Protein AF-A0A024G1K8-F1 (afdb_monomer_lite)

Sequence (120 aa):
MGDGTDIAPFESRQERIDEELCSTFKWNADADKRLTLQRLDLGSLTHVFSHVKHHMGIEHIQFSGKPSFQLDNESSLRWMTIKEMRSLGITTGVLKILKLVSSKARKRASTILKRKRGIH

Organism: NCBI:txid65357

Foldseek 3Di:
DPPVQDDDDPVVVVVVVVVVCCVQQVDDPVVCPPWDKDKDWLAWDWDDDPPDIDIDGDMDIDTPDDDPTDGDPPDPDDDDDPVRCVVVDDDPRVVVNVVSVVVVVVVVVVVVVVVVPPPD

Radius of gyration: 17.35 Å; chains: 1; bounding box: 40×54×42 Å

pLDDT: mean 76.63, std 13.78, range [40.0, 90.56]

Secondary structure (DSSP, 8-state):
---S-PPPPHHHHHHHHHHHHHHHH---TTTTTT--EEEEEEEEEEEE-SS-EEEEEEEEEEESS-------TTSS-----HHHHHHTT--HHHHHHHHHHHHHHHHHHHHHHHHHH---

Structure (mmCIF, N/CA/C/O backbone):
data_AF-A0A024G1K8-F1
#
_entry.id   AF-A0A024G1K8-F1
#
loop_
_atom_site.group_PDB
_atom_site.id
_atom_site.type_symbol
_atom_site.label_atom_id
_atom_site.label_alt_id
_atom_site.label_comp_id
_atom_site.label_asym_id
_atom_site.label_entity_id
_atom_site.label_seq_id
_atom_site.pdbx_PDB_ins_code
_atom_site.Cartn_x
_atom_site.Cartn_y
_atom_site.Cartn_z
_atom_site.occupancy
_atom_site.B_iso_or_equiv
_atom_site.auth_seq_id
_atom_site.auth_comp_id
_atom_site.auth_asym_id
_atom_site.auth_atom_id
_atom_site.pdbx_PDB_model_num
ATOM 1 N N . MET A 1 1 ? 25.736 3.856 -1.987 1.00 40.00 1 MET A N 1
ATOM 2 C CA . MET A 1 1 ? 24.695 4.320 -2.925 1.00 40.00 1 MET A CA 1
ATOM 3 C C . MET A 1 1 ? 23.887 3.095 -3.316 1.00 40.00 1 MET A C 1
ATOM 5 O O . MET A 1 1 ? 24.468 2.206 -3.919 1.00 40.00 1 MET A O 1
ATOM 9 N N . GLY A 1 2 ? 22.635 2.980 -2.865 1.00 48.88 2 GLY A N 1
ATOM 10 C CA . GLY A 1 2 ? 21.748 1.898 -3.308 1.00 48.88 2 GLY A CA 1
ATOM 11 C C . GLY A 1 2 ? 21.305 2.170 -4.741 1.00 48.88 2 GLY A C 1
ATOM 12 O O . GLY A 1 2 ? 21.093 3.327 -5.101 1.00 48.88 2 GLY A O 1
ATOM 13 N N . ASP A 1 3 ? 21.187 1.136 -5.561 1.00 59.25 3 ASP A N 1
ATOM 14 C CA . ASP A 1 3 ? 20.889 1.207 -7.000 1.00 59.25 3 ASP A CA 1
ATOM 15 C C . ASP A 1 3 ? 19.446 1.657 -7.335 1.00 59.25 3 ASP A C 1
ATOM 17 O O . ASP A 1 3 ? 18.980 1.512 -8.464 1.00 59.25 3 ASP A O 1
ATOM 21 N N . GLY A 1 4 ? 18.721 2.211 -6.356 1.00 61.75 4 GLY A N 1
ATOM 22 C CA . GLY A 1 4 ? 17.327 2.636 -6.485 1.00 61.75 4 GLY A CA 1
ATOM 23 C C . GLY A 1 4 ? 16.332 1.484 -6.663 1.00 61.75 4 GLY A C 1
ATOM 24 O O . GLY A 1 4 ? 15.146 1.746 -6.862 1.00 61.75 4 GLY A O 1
ATOM 25 N N . THR A 1 5 ? 16.782 0.226 -6.598 1.00 69.50 5 THR A N 1
ATOM 26 C CA . THR A 1 5 ? 15.918 -0.960 -6.714 1.00 69.50 5 THR A CA 1
ATOM 27 C C . THR A 1 5 ? 15.494 -1.523 -5.359 1.00 69.50 5 THR A C 1
ATOM 29 O O . THR A 1 5 ? 14.485 -2.237 -5.269 1.00 69.50 5 THR A O 1
ATOM 32 N N . ASP A 1 6 ? 16.218 -1.147 -4.305 1.00 80.19 6 ASP A N 1
ATOM 33 C CA . ASP A 1 6 ? 15.956 -1.567 -2.938 1.00 80.19 6 ASP A CA 1
ATOM 34 C C . ASP A 1 6 ? 14.753 -0.833 -2.345 1.00 80.19 6 ASP A C 1
ATOM 36 O O . ASP A 1 6 ? 14.696 0.395 -2.247 1.00 80.19 6 ASP A O 1
ATOM 40 N N . ILE A 1 7 ? 13.771 -1.619 -1.913 1.00 84.19 7 ILE A N 1
ATOM 41 C CA . ILE A 1 7 ? 12.625 -1.109 -1.169 1.00 84.19 7 ILE A CA 1
ATOM 42 C C . ILE A 1 7 ? 13.057 -0.961 0.284 1.00 84.19 7 ILE A C 1
ATOM 44 O O . ILE A 1 7 ? 13.536 -1.920 0.889 1.00 84.19 7 ILE A O 1
ATOM 48 N N . ALA A 1 8 ? 12.846 0.232 0.841 1.00 86.56 8 ALA A N 1
ATOM 49 C CA . ALA A 1 8 ? 13.193 0.524 2.223 1.00 86.56 8 ALA A CA 1
ATOM 50 C C . ALA A 1 8 ? 12.575 -0.496 3.208 1.00 86.56 8 ALA A C 1
ATOM 52 O O . ALA A 1 8 ? 11.470 -1.013 2.960 1.00 86.56 8 ALA A O 1
ATOM 53 N N . PRO A 1 9 ? 13.254 -0.765 4.340 1.00 88.69 9 PRO A N 1
ATOM 54 C CA . PRO A 1 9 ? 12.729 -1.614 5.402 1.00 88.69 9 PRO A CA 1
ATOM 55 C C . PRO A 1 9 ? 11.324 -1.197 5.836 1.00 88.69 9 PRO A C 1
ATOM 57 O O . PRO A 1 9 ? 10.934 -0.036 5.712 1.00 88.69 9 PRO A O 1
ATOM 60 N N . PHE A 1 10 ? 10.549 -2.160 6.337 1.00 87.81 10 PHE A N 1
ATOM 61 C CA . PHE A 1 10 ? 9.152 -1.922 6.695 1.00 87.81 10 PHE A CA 1
ATOM 62 C C . PHE A 1 10 ? 8.985 -0.779 7.704 1.00 87.81 10 PHE A C 1
ATOM 64 O O . PHE A 1 10 ? 8.171 0.099 7.452 1.00 87.81 10 PHE A O 1
ATOM 71 N N . GLU A 1 11 ? 9.803 -0.731 8.756 1.00 86.12 11 GLU A N 1
ATOM 72 C CA . GLU A 1 11 ? 9.753 0.323 9.783 1.00 86.12 11 GLU A CA 1
ATOM 73 C C . GLU A 1 11 ? 9.953 1.725 9.186 1.00 86.12 11 GLU A C 1
ATOM 75 O O . GLU A 1 11 ? 9.125 2.607 9.385 1.00 86.12 11 GLU A O 1
ATOM 80 N N . SER A 1 12 ? 10.963 1.913 8.332 1.00 86.56 12 SER A N 1
ATOM 81 C CA . SER A 1 12 ? 11.189 3.199 7.654 1.00 86.56 12 SER A CA 1
ATOM 82 C C . SER A 1 12 ? 10.049 3.580 6.701 1.00 86.56 12 SER A C 1
ATOM 84 O O . SER A 1 12 ? 9.783 4.757 6.469 1.00 86.56 12 SER A O 1
ATOM 86 N N . ARG A 1 13 ? 9.358 2.592 6.114 1.00 88.00 13 ARG A N 1
ATOM 87 C CA . ARG A 1 13 ? 8.165 2.852 5.294 1.00 88.00 13 ARG A CA 1
ATOM 88 C C . ARG A 1 13 ? 6.973 3.276 6.147 1.00 88.00 13 ARG A C 1
ATOM 90 O O . ARG A 1 13 ? 6.188 4.090 5.676 1.00 88.00 13 ARG A O 1
ATOM 97 N N . GLN A 1 14 ? 6.841 2.742 7.360 1.00 87.56 14 GLN A N 1
ATOM 98 C CA . GLN A 1 14 ? 5.743 3.072 8.266 1.00 87.56 14 GLN A CA 1
ATOM 99 C C . GLN A 1 14 ? 5.761 4.547 8.656 1.00 87.56 14 GLN A C 1
ATOM 101 O O . GLN A 1 14 ? 4.723 5.188 8.535 1.00 87.56 14 GLN A O 1
ATOM 106 N N . GLU A 1 15 ? 6.930 5.085 9.015 1.00 85.44 15 GLU A N 1
ATOM 107 C CA . GLU A 1 15 ? 7.105 6.507 9.352 1.00 85.44 15 GLU A CA 1
ATOM 108 C C . GLU A 1 15 ? 6.636 7.412 8.208 1.00 85.44 15 GLU A C 1
ATOM 110 O O . GLU A 1 15 ? 5.787 8.282 8.393 1.00 85.44 15 GLU A O 1
ATOM 115 N N . ARG A 1 16 ? 7.096 7.131 6.983 1.00 86.06 16 ARG A N 1
ATOM 116 C CA . ARG A 1 16 ? 6.674 7.881 5.796 1.00 86.06 16 ARG A CA 1
ATOM 117 C C . ARG A 1 16 ? 5.170 7.773 5.539 1.00 86.06 16 ARG A C 1
ATOM 119 O O . ARG A 1 16 ? 4.540 8.745 5.139 1.00 86.06 16 ARG A O 1
ATOM 126 N N . ILE A 1 17 ? 4.582 6.592 5.724 1.00 86.19 17 ILE A N 1
ATOM 127 C CA . ILE A 1 17 ? 3.135 6.421 5.556 1.00 86.19 17 ILE A CA 1
ATOM 128 C C . ILE A 1 17 ? 2.370 7.160 6.655 1.00 86.19 17 ILE A C 1
ATOM 130 O O . ILE A 1 17 ? 1.316 7.710 6.365 1.00 86.19 17 ILE A O 1
ATOM 134 N N . ASP A 1 18 ? 2.873 7.216 7.889 1.00 84.31 18 ASP A N 1
ATOM 135 C CA . ASP A 1 18 ? 2.265 8.020 8.953 1.00 84.31 18 ASP A CA 1
ATOM 136 C C . ASP A 1 18 ? 2.263 9.511 8.602 1.00 84.31 18 ASP A C 1
ATOM 138 O O . ASP A 1 18 ? 1.221 10.153 8.716 1.00 84.31 18 ASP A O 1
ATOM 142 N N . GLU A 1 19 ? 3.370 10.046 8.082 1.00 84.00 19 GLU A N 1
ATOM 143 C CA . GLU A 1 19 ? 3.434 11.428 7.585 1.00 84.00 19 GLU A CA 1
ATOM 144 C C . GLU A 1 19 ? 2.404 11.688 6.477 1.00 84.00 19 GLU A C 1
ATOM 146 O O . GLU A 1 19 ? 1.663 12.674 6.528 1.00 84.00 19 GLU A O 1
ATOM 151 N N . GLU A 1 20 ? 2.303 10.780 5.504 1.00 83.88 20 GLU A N 1
ATOM 152 C CA . GLU A 1 20 ? 1.330 10.874 4.413 1.00 83.88 20 GLU A CA 1
ATOM 153 C C . GLU A 1 20 ? -0.108 10.783 4.927 1.00 83.88 20 GLU A C 1
ATOM 155 O O . GLU A 1 20 ? -0.961 11.560 4.500 1.00 83.88 20 GLU A O 1
ATOM 160 N N . LEU A 1 21 ? -0.398 9.878 5.869 1.00 80.69 21 LEU A N 1
ATOM 161 C CA . LEU A 1 21 ? -1.728 9.747 6.459 1.00 80.69 21 LEU A CA 1
ATOM 162 C C . LEU A 1 21 ? -2.119 11.013 7.234 1.00 80.69 21 LEU A C 1
ATOM 164 O O . LEU A 1 21 ? -3.244 11.497 7.090 1.00 80.69 21 LEU A O 1
ATOM 168 N N . CYS A 1 22 ? -1.193 11.570 8.016 1.00 79.62 22 CYS A N 1
ATOM 169 C CA . CYS A 1 22 ? -1.383 12.823 8.742 1.00 79.62 22 CYS A CA 1
ATOM 170 C C . CYS A 1 22 ? -1.614 13.997 7.783 1.00 79.62 22 CYS A C 1
ATOM 172 O O . CYS A 1 22 ? -2.562 14.762 7.950 1.00 79.62 22 CYS A O 1
ATOM 174 N N . SER A 1 23 ? -0.787 14.123 6.744 1.00 81.69 23 SER A N 1
ATOM 175 C CA . SER A 1 23 ? -0.883 15.201 5.755 1.00 81.69 23 SER A CA 1
ATOM 176 C C . SER A 1 23 ? -2.184 15.132 4.951 1.00 81.69 23 SER A C 1
ATOM 178 O O . SER A 1 23 ? -2.895 16.135 4.809 1.00 81.69 23 SER A O 1
ATOM 180 N N . THR A 1 24 ? -2.511 13.930 4.476 1.00 79.06 24 THR A N 1
ATOM 181 C CA . THR A 1 24 ? -3.583 13.664 3.516 1.00 79.06 24 THR A CA 1
ATOM 182 C C . THR A 1 24 ? -4.956 13.584 4.168 1.00 79.06 24 THR A C 1
ATOM 184 O O . THR A 1 24 ? -5.911 14.169 3.670 1.00 79.06 24 THR A O 1
ATOM 187 N N . PHE A 1 25 ? -5.073 12.851 5.277 1.00 74.62 25 PHE A N 1
ATOM 188 C CA . PHE A 1 25 ? -6.357 12.613 5.943 1.00 74.62 25 PHE A CA 1
ATOM 189 C C . PHE A 1 25 ? -6.575 13.526 7.152 1.00 74.62 25 PHE A C 1
ATOM 191 O O . PHE A 1 25 ? -7.542 13.326 7.892 1.00 74.62 25 PHE A O 1
ATOM 198 N N . LYS A 1 26 ? -5.649 14.472 7.394 1.00 75.25 26 LYS A N 1
ATOM 199 C CA . LYS A 1 26 ? -5.572 15.284 8.625 1.00 75.25 26 LYS A CA 1
ATOM 200 C C . LYS A 1 26 ? -5.664 14.412 9.875 1.00 75.25 26 LYS A C 1
ATOM 202 O O . LYS A 1 26 ? -6.240 14.794 10.892 1.00 75.25 26 LYS A O 1
ATOM 207 N N . TRP A 1 27 ? -5.134 13.197 9.763 1.00 73.31 27 TRP A N 1
ATOM 208 C CA . TRP A 1 27 ? -5.206 12.220 10.825 1.00 73.31 27 TRP A CA 1
ATOM 209 C C . TRP A 1 27 ? -4.225 12.594 11.926 1.00 73.31 27 TRP A C 1
ATOM 211 O O . TRP A 1 27 ? -3.087 12.963 11.662 1.00 73.31 27 TRP A O 1
ATOM 221 N N . ASN A 1 28 ? -4.668 12.470 13.170 1.00 68.06 28 ASN A N 1
ATOM 222 C CA . ASN A 1 28 ? -3.794 12.506 14.323 1.00 68.06 28 ASN A CA 1
ATOM 223 C C . ASN A 1 28 ? -4.050 11.227 15.128 1.00 68.06 28 ASN A C 1
ATOM 225 O O . ASN A 1 28 ? -5.188 10.959 15.523 1.00 68.06 28 ASN A O 1
ATOM 229 N N . ALA A 1 29 ? -3.004 10.427 15.345 1.00 60.06 29 ALA A N 1
ATOM 230 C CA . ALA A 1 29 ? -3.085 9.178 16.099 1.00 60.06 29 ALA A CA 1
ATOM 231 C C . ALA A 1 29 ? -3.629 9.391 17.528 1.00 60.06 29 ALA A C 1
ATOM 233 O O . ALA A 1 29 ? -4.354 8.538 18.039 1.00 60.06 29 ALA A O 1
ATOM 234 N N . ASP A 1 30 ? -3.376 10.559 18.132 1.00 60.53 30 ASP A N 1
ATOM 235 C CA . ASP A 1 30 ? -3.915 10.938 19.444 1.00 60.53 30 ASP A CA 1
ATOM 236 C C . ASP A 1 30 ? -5.383 11.380 19.401 1.00 60.53 30 ASP A C 1
ATOM 238 O O . ASP A 1 30 ? -6.076 11.322 20.424 1.00 60.53 30 ASP A O 1
ATOM 242 N N . ALA A 1 31 ? -5.878 11.814 18.236 1.00 58.31 31 ALA A N 1
ATOM 243 C CA . ALA A 1 31 ? -7.251 12.292 18.080 1.00 58.31 31 ALA A CA 1
ATOM 244 C C . ALA A 1 31 ? -8.280 11.155 18.104 1.00 58.31 31 ALA A C 1
ATOM 246 O O . ALA A 1 31 ? -9.439 11.396 18.438 1.00 58.31 31 ALA A O 1
ATOM 247 N N . ASP A 1 32 ? -7.875 9.915 17.813 1.00 60.47 32 ASP A N 1
ATOM 248 C CA . ASP A 1 32 ? -8.790 8.776 17.818 1.00 60.47 32 ASP A CA 1
ATOM 249 C C . ASP A 1 32 ? -8.214 7.574 18.571 1.00 60.47 32 ASP A C 1
ATOM 251 O O . ASP A 1 32 ? -7.938 6.512 18.017 1.00 60.47 32 ASP A O 1
ATOM 255 N N . LYS A 1 33 ? -8.098 7.727 19.896 1.00 61.28 33 LYS A N 1
ATOM 256 C CA . LYS A 1 33 ? -7.696 6.659 20.836 1.00 61.28 33 LYS A CA 1
ATOM 257 C C . LYS A 1 33 ? -8.568 5.392 20.753 1.00 61.28 33 LYS A C 1
ATOM 259 O O . LYS A 1 33 ? -8.244 4.385 21.378 1.00 61.28 33 LYS A O 1
ATOM 264 N N . ARG A 1 34 ? -9.696 5.435 20.030 1.00 59.38 34 ARG A N 1
ATOM 265 C CA . ARG A 1 34 ? -10.616 4.306 19.815 1.00 59.38 34 ARG A CA 1
ATOM 266 C C . ARG A 1 34 ? -10.298 3.532 18.531 1.00 59.38 34 ARG A C 1
ATOM 268 O O . ARG A 1 34 ? -10.731 2.386 18.398 1.00 59.38 34 ARG A O 1
ATOM 275 N N . LEU A 1 35 ? -9.542 4.123 17.605 1.00 64.62 35 LEU A N 1
ATOM 276 C CA . LEU A 1 35 ? -9.066 3.472 16.391 1.00 64.62 35 LEU A CA 1
ATOM 277 C C . LEU A 1 35 ? -7.767 2.726 16.680 1.00 64.62 35 LEU A C 1
ATOM 279 O O . LEU A 1 35 ? -6.671 3.277 16.670 1.00 64.62 35 LEU A O 1
ATOM 283 N N . THR A 1 36 ? -7.883 1.421 16.896 1.00 70.88 36 THR A N 1
ATOM 284 C CA . THR A 1 36 ? -6.722 0.536 16.864 1.00 70.88 36 THR A CA 1
ATOM 285 C C . THR A 1 36 ? -6.316 0.322 15.411 1.00 70.88 36 THR A C 1
ATOM 287 O O . THR A 1 36 ? -7.122 -0.139 14.594 1.00 70.88 36 THR A O 1
ATOM 290 N N . LEU A 1 37 ? -5.061 0.637 15.095 1.00 79.88 37 LEU A N 1
ATOM 291 C CA . LEU A 1 37 ? -4.486 0.423 13.775 1.00 79.88 37 LEU A CA 1
ATOM 292 C C . LEU A 1 37 ? -3.786 -0.933 13.715 1.00 79.88 37 LEU A C 1
ATOM 294 O O . LEU A 1 37 ? -2.832 -1.183 14.449 1.00 79.88 37 LEU A O 1
ATOM 298 N N . GLN A 1 38 ? -4.233 -1.812 12.822 1.00 83.81 38 GLN A N 1
ATOM 299 C CA . GLN A 1 38 ? -3.496 -3.028 12.492 1.00 83.81 38 GLN A CA 1
ATOM 300 C C . GLN A 1 38 ? -2.740 -2.822 11.187 1.00 83.81 38 GLN A C 1
ATOM 302 O O . GLN A 1 38 ? -3.342 -2.684 10.122 1.00 83.81 38 GLN A O 1
ATOM 307 N N . ARG A 1 39 ? -1.412 -2.838 11.283 1.00 87.88 39 ARG A N 1
ATOM 308 C CA . ARG A 1 39 ? -0.501 -2.736 10.145 1.00 87.88 39 ARG A CA 1
ATOM 309 C C . ARG A 1 39 ? 0.078 -4.099 9.808 1.00 87.88 39 ARG A C 1
ATOM 311 O O . ARG A 1 39 ? 0.386 -4.899 10.692 1.00 87.88 39 ARG A O 1
ATOM 318 N N . LEU A 1 40 ? 0.190 -4.388 8.519 1.00 88.00 40 LEU A N 1
ATOM 319 C CA . LEU A 1 40 ? 0.761 -5.632 8.030 1.00 88.00 40 LEU A CA 1
ATOM 320 C C . LEU A 1 40 ? 1.603 -5.367 6.793 1.00 88.00 40 LEU A C 1
ATOM 322 O O . LEU A 1 40 ? 1.084 -4.908 5.775 1.00 88.00 40 LEU A O 1
ATOM 326 N N . ASP A 1 41 ? 2.864 -5.780 6.851 1.00 89.62 41 ASP A N 1
ATOM 327 C CA . ASP A 1 41 ? 3.693 -5.844 5.660 1.00 89.62 41 ASP A CA 1
ATOM 328 C C . ASP A 1 41 ? 3.205 -6.971 4.739 1.00 89.62 41 ASP A C 1
ATOM 330 O O . ASP A 1 41 ? 3.186 -8.157 5.097 1.00 89.62 41 ASP A O 1
ATOM 334 N N . LEU A 1 42 ? 2.772 -6.605 3.534 1.00 88.31 42 LEU A N 1
ATOM 335 C CA . LEU A 1 42 ? 2.425 -7.569 2.493 1.00 88.31 42 LEU A CA 1
ATOM 336 C C . LEU A 1 42 ? 3.635 -7.946 1.634 1.00 88.31 42 LEU A C 1
ATOM 338 O O . LEU A 1 42 ? 3.529 -8.896 0.849 1.00 88.31 42 LEU A O 1
ATOM 342 N N . GLY A 1 43 ? 4.769 -7.272 1.840 1.00 87.81 43 GLY A N 1
ATOM 343 C CA . GLY A 1 43 ? 6.020 -7.466 1.128 1.00 87.81 43 GLY A CA 1
ATOM 344 C C . GLY A 1 43 ? 6.161 -6.517 -0.056 1.00 87.81 43 GLY A C 1
ATOM 345 O O . GLY A 1 43 ? 5.519 -5.469 -0.136 1.00 87.81 43 GLY A O 1
ATOM 346 N N . SER A 1 44 ? 7.018 -6.896 -0.995 1.00 88.94 44 SER A N 1
ATOM 347 C CA . SER A 1 44 ? 7.355 -6.094 -2.164 1.00 88.94 44 SER A CA 1
ATOM 348 C C . SER A 1 44 ? 6.699 -6.596 -3.449 1.00 88.94 44 SER A C 1
ATOM 350 O O . SER A 1 44 ? 6.402 -7.781 -3.622 1.00 88.94 44 SER A O 1
ATOM 352 N N . LEU A 1 45 ? 6.490 -5.674 -4.385 1.00 89.69 45 LEU A N 1
ATOM 353 C CA . LEU A 1 45 ? 6.038 -5.948 -5.738 1.00 89.69 45 LEU A CA 1
ATOM 354 C C . LEU A 1 45 ? 6.837 -5.099 -6.726 1.00 89.69 45 LEU A C 1
ATOM 356 O O . LEU A 1 45 ? 6.819 -3.874 -6.647 1.00 89.69 45 LEU A O 1
ATOM 360 N N . THR A 1 46 ? 7.439 -5.741 -7.725 1.00 89.62 46 THR A N 1
ATOM 361 C CA . THR A 1 46 ? 8.019 -5.032 -8.870 1.00 89.62 46 THR A CA 1
ATOM 362 C C . THR A 1 46 ? 7.060 -5.083 -10.057 1.00 89.62 46 THR A C 1
ATOM 364 O O . THR A 1 46 ? 6.644 -6.154 -10.512 1.00 89.62 46 THR A O 1
ATOM 367 N N . HIS A 1 47 ? 6.686 -3.915 -10.573 1.00 88.44 47 HIS A N 1
ATOM 368 C CA . HIS A 1 47 ? 5.953 -3.789 -11.825 1.00 88.44 47 HIS A CA 1
ATOM 369 C C . HIS A 1 47 ? 6.880 -3.255 -12.915 1.00 88.44 47 HIS A C 1
ATOM 371 O O . HIS A 1 47 ? 7.462 -2.188 -12.769 1.00 88.44 47 HIS A O 1
ATOM 377 N N . VAL A 1 48 ? 7.016 -4.009 -14.002 1.00 87.62 48 VAL A N 1
ATOM 378 C CA . VAL A 1 48 ? 7.898 -3.670 -15.119 1.00 87.62 48 VAL A CA 1
ATOM 379 C C . VAL A 1 48 ? 7.054 -3.103 -16.255 1.00 87.62 48 VAL A C 1
ATOM 381 O O . VAL A 1 48 ? 6.173 -3.791 -16.767 1.00 87.62 48 VAL A O 1
ATOM 384 N N . PHE A 1 49 ? 7.334 -1.859 -16.623 1.00 84.56 49 PHE A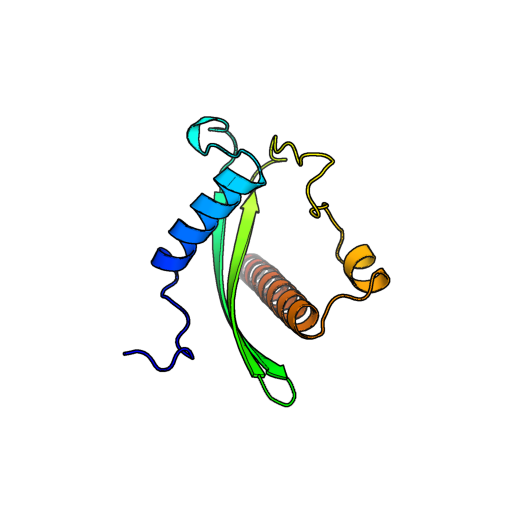 N 1
ATOM 385 C CA . PHE A 1 49 ? 6.931 -1.233 -17.878 1.00 84.56 49 PHE A CA 1
ATOM 386 C C . PHE A 1 49 ? 8.067 -1.362 -18.898 1.00 84.56 49 PHE A C 1
ATOM 388 O O . PHE A 1 49 ? 9.177 -1.756 -18.542 1.00 84.56 49 PHE A O 1
ATOM 395 N N . SER A 1 50 ? 7.819 -0.985 -20.154 1.00 87.12 50 SER A N 1
ATOM 396 C CA . SER A 1 50 ? 8.786 -1.152 -21.250 1.00 87.12 50 SER A CA 1
ATOM 397 C C . SER A 1 50 ? 10.172 -0.561 -20.962 1.00 87.12 50 SER A C 1
ATOM 399 O O . SER A 1 50 ? 11.168 -1.136 -21.381 1.00 87.12 50 SER A O 1
ATOM 401 N N . HIS A 1 51 ? 10.246 0.547 -20.215 1.00 88.94 51 HIS A N 1
ATOM 402 C CA . HIS A 1 51 ? 11.505 1.257 -19.940 1.00 88.94 51 HIS A CA 1
ATOM 403 C C . HIS A 1 51 ? 11.737 1.560 -18.456 1.00 88.94 51 HIS A C 1
ATOM 405 O O . HIS A 1 51 ? 12.753 2.145 -18.098 1.00 88.94 51 HIS A O 1
ATOM 411 N N . VAL A 1 52 ? 10.793 1.196 -17.583 1.00 87.31 52 VAL A N 1
ATOM 412 C CA . VAL A 1 52 ? 10.821 1.586 -16.168 1.00 87.31 52 VAL A CA 1
ATOM 413 C C . VAL A 1 52 ? 10.381 0.413 -15.304 1.00 87.31 52 VAL A C 1
ATOM 415 O O . VAL A 1 52 ? 9.400 -0.265 -15.608 1.00 87.31 52 VAL A O 1
ATOM 418 N N . LYS A 1 53 ? 11.082 0.189 -14.192 1.00 88.62 53 LYS A N 1
ATOM 419 C CA . LYS A 1 53 ? 10.674 -0.755 -13.150 1.00 88.62 53 LYS A CA 1
ATOM 420 C C . LYS A 1 53 ? 10.202 0.023 -11.931 1.00 88.62 53 LYS A C 1
ATOM 422 O O . LYS A 1 53 ? 10.950 0.811 -11.370 1.00 88.62 53 LYS A O 1
ATOM 427 N N . HIS A 1 54 ? 8.963 -0.203 -11.515 1.00 89.31 54 HIS A N 1
ATOM 428 C CA . HIS A 1 54 ? 8.429 0.330 -10.266 1.00 89.31 54 HIS A CA 1
ATOM 429 C C . HIS A 1 54 ? 8.576 -0.716 -9.173 1.00 89.31 54 HIS A C 1
ATOM 431 O O . HIS A 1 54 ? 7.934 -1.766 -9.228 1.00 89.31 54 HIS A O 1
ATOM 437 N N . HIS A 1 55 ? 9.403 -0.411 -8.183 1.00 89.94 55 HIS A N 1
ATOM 438 C CA . HIS A 1 55 ? 9.586 -1.210 -6.981 1.00 89.94 55 HIS A CA 1
ATOM 439 C C . HIS A 1 55 ? 8.666 -0.649 -5.895 1.00 89.94 55 HIS A C 1
ATOM 441 O O . HIS A 1 55 ? 8.778 0.513 -5.521 1.00 89.94 55 HIS A O 1
ATOM 447 N N . MET A 1 56 ? 7.701 -1.445 -5.437 1.00 89.25 56 MET A N 1
ATOM 448 C CA . MET A 1 56 ? 6.666 -1.003 -4.502 1.00 89.25 56 MET A CA 1
ATOM 449 C C . MET A 1 56 ? 6.700 -1.856 -3.238 1.00 89.25 56 MET A C 1
ATOM 451 O O . MET A 1 56 ? 6.545 -3.074 -3.312 1.00 89.25 56 MET A O 1
ATOM 455 N N . GLY A 1 57 ? 6.863 -1.219 -2.079 1.00 90.56 57 GLY A N 1
ATOM 456 C CA . GLY A 1 57 ? 6.572 -1.836 -0.785 1.00 90.56 57 GLY A CA 1
ATOM 457 C C . GLY A 1 57 ? 5.082 -1.722 -0.488 1.00 90.56 57 GLY A C 1
ATOM 458 O O . GLY A 1 57 ? 4.520 -0.635 -0.597 1.00 90.56 57 GLY A O 1
ATOM 459 N N . ILE A 1 58 ? 4.434 -2.835 -0.150 1.00 90.38 58 ILE A N 1
ATOM 460 C CA . ILE A 1 58 ? 2.988 -2.880 0.059 1.00 90.38 58 ILE A CA 1
ATOM 461 C C . ILE A 1 58 ? 2.698 -3.069 1.542 1.00 90.38 58 ILE A C 1
ATOM 463 O O . ILE A 1 58 ? 2.982 -4.117 2.117 1.00 90.38 58 ILE A O 1
ATOM 467 N N . GLU A 1 59 ? 2.066 -2.070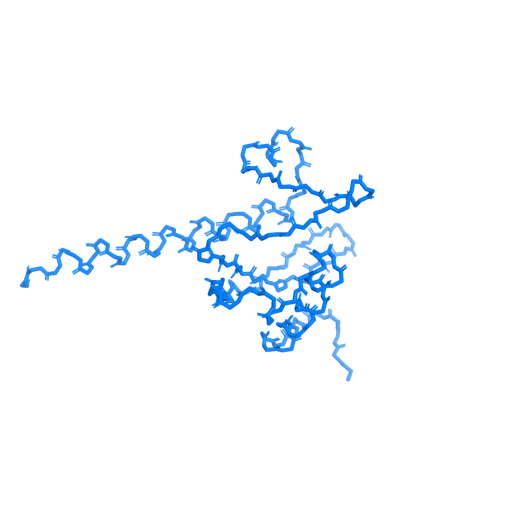 2.140 1.00 90.44 59 GLU A N 1
ATOM 468 C CA . GLU A 1 59 ? 1.523 -2.146 3.490 1.00 90.44 59 GLU A CA 1
ATOM 469 C C . GLU A 1 59 ? -0.004 -2.244 3.436 1.00 90.44 59 GLU A C 1
ATOM 471 O O . GLU A 1 59 ? -0.663 -1.568 2.645 1.00 90.44 59 GLU A O 1
ATOM 476 N N . HIS A 1 60 ? -0.573 -3.110 4.272 1.00 89.44 60 HIS A N 1
ATOM 477 C CA . HIS A 1 60 ? -2.008 -3.159 4.504 1.00 89.44 60 HIS A CA 1
ATOM 478 C C . HIS A 1 60 ? -2.332 -2.587 5.877 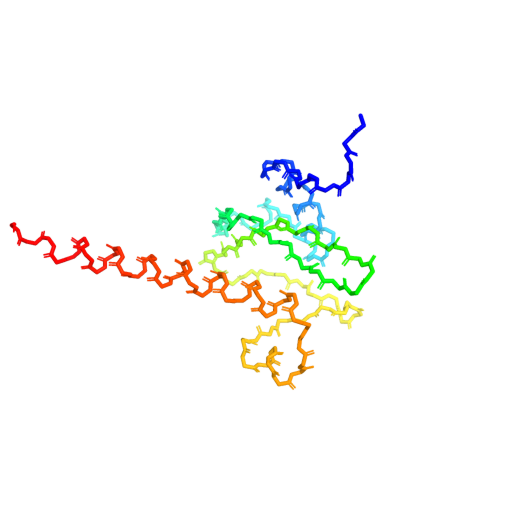1.00 89.44 60 HIS A C 1
ATOM 480 O O . HIS A 1 60 ? -1.898 -3.123 6.898 1.00 89.44 60 HIS A O 1
ATOM 486 N N . ILE A 1 61 ? -3.135 -1.528 5.870 1.00 87.06 61 ILE A N 1
ATOM 487 C CA . ILE A 1 61 ? -3.571 -0.812 7.061 1.00 87.06 61 ILE A CA 1
ATOM 488 C C . ILE A 1 61 ? -5.056 -1.081 7.267 1.00 87.06 61 ILE A C 1
ATOM 490 O O . ILE A 1 61 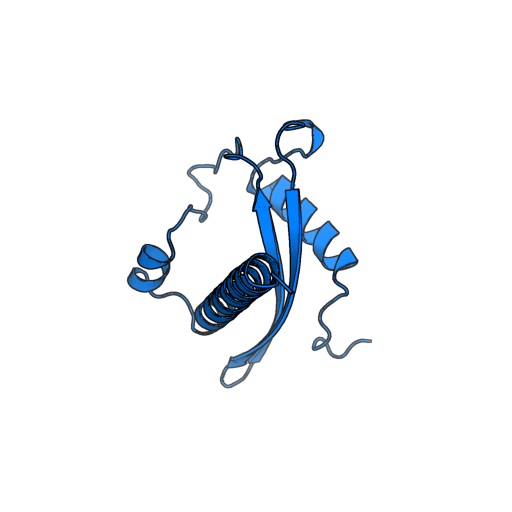? -5.881 -0.800 6.398 1.00 87.06 61 ILE A O 1
ATOM 494 N N . GLN A 1 62 ? -5.389 -1.642 8.423 1.00 86.38 62 GLN A N 1
ATOM 495 C CA . GLN A 1 62 ? -6.756 -1.933 8.816 1.00 86.38 62 GLN A CA 1
ATOM 496 C C . GLN A 1 62 ? -7.119 -1.133 10.065 1.00 86.38 62 GLN A C 1
ATOM 498 O O . GLN A 1 62 ? -6.470 -1.243 11.103 1.00 86.38 62 GLN A O 1
ATOM 503 N N . PHE A 1 63 ? -8.206 -0.377 9.959 1.00 82.81 63 PHE A N 1
ATOM 504 C CA . PHE A 1 63 ? -8.804 0.359 11.064 1.00 82.81 63 PHE A CA 1
ATOM 505 C C . PHE A 1 63 ? -9.806 -0.535 11.809 1.00 82.81 63 PHE A C 1
ATOM 507 O O . PHE A 1 63 ? -10.601 -1.236 11.177 1.00 82.81 63 PHE A O 1
ATOM 514 N N . SER A 1 64 ? -9.777 -0.530 13.147 1.00 82.06 64 SER A N 1
ATOM 515 C CA . SER A 1 64 ? -10.739 -1.276 13.980 1.00 82.06 64 SER A CA 1
ATOM 516 C C . SER A 1 64 ? -12.169 -0.731 13.900 1.00 82.06 64 SER A C 1
ATOM 518 O O . SER A 1 64 ? -13.121 -1.438 14.225 1.00 82.06 64 SER A O 1
ATOM 520 N N . GLY A 1 65 ? -12.320 0.517 13.463 1.00 75.88 65 GLY A N 1
ATOM 521 C CA . GLY A 1 65 ? -13.591 1.205 13.298 1.00 75.88 65 GLY A CA 1
ATOM 522 C C . GLY A 1 65 ? -13.581 2.097 12.064 1.00 75.88 65 GLY A C 1
ATOM 523 O O . GLY A 1 65 ? -12.583 2.186 11.347 1.00 75.88 65 GLY A O 1
ATOM 524 N N . LYS A 1 66 ? -14.712 2.758 11.808 1.00 75.81 66 LYS A N 1
ATOM 525 C CA . LYS A 1 66 ? -14.793 3.759 10.746 1.00 75.81 66 LYS A CA 1
ATOM 526 C C . LYS A 1 66 ? -13.965 4.974 11.171 1.00 75.81 66 LYS A C 1
ATOM 528 O O . LYS A 1 66 ? -14.310 5.578 12.186 1.00 75.81 66 LYS A O 1
ATOM 533 N N . PRO A 1 67 ? -12.916 5.335 10.424 1.00 72.69 67 PRO A N 1
ATOM 534 C CA . PRO A 1 67 ? -12.125 6.492 10.777 1.00 72.69 67 PRO A CA 1
ATOM 535 C C . PRO A 1 67 ? -12.911 7.786 10.555 1.00 72.69 67 PRO A C 1
ATOM 537 O O . PRO A 1 67 ? -13.745 7.873 9.650 1.00 72.69 67 PRO A O 1
ATOM 540 N N . SER A 1 68 ? -12.628 8.794 11.375 1.00 70.19 68 SER A N 1
ATOM 541 C CA . SER A 1 68 ? -13.229 10.133 11.316 1.00 70.19 68 SER A CA 1
ATOM 542 C C . SER A 1 68 ? -12.606 11.041 10.243 1.00 70.19 68 SER A C 1
ATOM 544 O O . SER A 1 68 ? -12.820 12.251 10.266 1.00 70.19 68 SER A O 1
ATOM 546 N N . PHE A 1 69 ? -11.856 10.468 9.293 1.00 73.25 69 PHE A N 1
ATOM 547 C CA . PHE A 1 69 ? -11.145 11.211 8.255 1.00 73.25 69 PHE A CA 1
ATOM 548 C C . PHE A 1 69 ? -12.075 12.140 7.481 1.00 73.25 69 PHE A C 1
ATOM 550 O O . PHE A 1 69 ? -13.120 11.720 6.975 1.00 73.25 69 PHE A O 1
ATOM 557 N N . GLN A 1 70 ? -11.639 13.384 7.334 1.00 66.75 70 GLN A N 1
ATOM 558 C CA . GLN A 1 70 ? -12.209 14.312 6.375 1.00 66.75 70 GLN A CA 1
ATOM 559 C C . GLN A 1 70 ? -11.299 14.285 5.151 1.00 66.75 70 GLN A C 1
ATOM 561 O O . GLN A 1 70 ? -10.131 14.651 5.225 1.00 66.75 70 GLN A O 1
ATOM 566 N N . LEU A 1 71 ? -11.817 13.753 4.046 1.00 67.31 71 LEU A N 1
ATOM 567 C CA . LEU A 1 71 ? -11.205 13.979 2.745 1.00 67.31 71 LEU A CA 1
ATOM 568 C C . LEU A 1 71 ? -11.643 15.370 2.305 1.00 67.31 71 LEU A C 1
ATOM 570 O O . LEU A 1 71 ? -12.845 15.617 2.196 1.00 67.31 71 LEU A O 1
ATOM 574 N N . ASP A 1 72 ? -10.691 16.265 2.070 1.00 65.06 72 ASP A N 1
ATOM 575 C CA . ASP A 1 72 ? -11.005 17.561 1.478 1.00 65.06 72 ASP A CA 1
ATOM 576 C C . ASP A 1 72 ? -11.650 17.326 0.107 1.00 65.06 72 ASP A C 1
ATOM 578 O O . ASP A 1 72 ? -11.180 16.491 -0.669 1.00 65.06 72 ASP A O 1
ATOM 582 N N . ASN A 1 73 ? -12.719 18.055 -0.218 1.00 60.38 73 ASN A N 1
ATOM 583 C CA . ASN A 1 73 ? -13.407 17.918 -1.511 1.00 60.38 73 ASN A CA 1
ATOM 584 C C . ASN A 1 73 ? -12.504 18.266 -2.713 1.00 60.38 73 ASN A C 1
ATOM 586 O O . ASN A 1 73 ? -12.827 17.902 -3.841 1.00 60.38 73 ASN A O 1
ATOM 590 N N . GLU A 1 74 ? -11.379 18.947 -2.476 1.00 60.41 74 GLU A N 1
ATOM 591 C CA . GLU A 1 74 ? -10.347 19.225 -3.484 1.00 60.41 74 GLU A CA 1
ATOM 592 C C . GLU A 1 74 ? -9.277 18.128 -3.588 1.00 60.41 74 GLU A C 1
ATOM 594 O O . GLU A 1 74 ? -8.464 18.130 -4.513 1.00 60.41 74 GLU A O 1
ATOM 599 N N . SER A 1 75 ? -9.262 17.164 -2.663 1.00 61.22 75 SER A N 1
ATOM 600 C CA . SER A 1 75 ? -8.333 16.042 -2.731 1.00 61.22 75 SER A CA 1
ATOM 601 C C . SER A 1 75 ? -8.755 15.082 -3.847 1.00 61.22 75 SER A C 1
ATOM 603 O O . SER A 1 75 ? -9.915 14.696 -3.976 1.00 61.22 75 SER A O 1
ATOM 605 N N . SER A 1 76 ? -7.797 14.631 -4.660 1.00 70.19 76 SER A N 1
ATOM 606 C CA . SER A 1 76 ? -8.006 13.626 -5.718 1.00 70.19 76 SER A CA 1
ATOM 607 C C . SER A 1 76 ? -8.285 12.213 -5.173 1.00 70.19 76 SER A C 1
ATOM 609 O O . SER A 1 76 ? -8.180 11.212 -5.889 1.00 70.19 76 SER A O 1
ATOM 611 N N . LEU A 1 77 ? -8.637 12.118 -3.891 1.00 76.94 77 LEU A N 1
ATOM 612 C CA . LEU A 1 77 ? -8.779 10.894 -3.132 1.00 76.94 77 LEU A CA 1
ATOM 613 C C . LEU A 1 77 ? -10.247 10.592 -2.893 1.00 76.94 77 LEU A C 1
ATOM 615 O O . LEU A 1 77 ? -11.057 11.448 -2.560 1.00 76.94 77 LEU A O 1
ATOM 619 N N . ARG A 1 78 ? -10.588 9.318 -3.034 1.00 79.50 78 ARG A N 1
ATOM 620 C CA . ARG A 1 78 ? -11.931 8.821 -2.765 1.00 79.50 78 ARG A CA 1
ATOM 621 C C . ARG A 1 78 ? -11.864 7.412 -2.217 1.00 79.50 78 ARG A C 1
ATOM 623 O O . ARG A 1 78 ? -11.028 6.606 -2.629 1.00 79.50 78 ARG A O 1
ATOM 630 N N . TRP A 1 79 ? -12.798 7.101 -1.332 1.00 82.31 79 TRP A N 1
ATOM 631 C CA . TRP A 1 79 ? -13.048 5.725 -0.932 1.00 82.31 79 TRP A CA 1
ATOM 632 C C . TRP A 1 79 ? -13.664 4.963 -2.097 1.00 82.31 79 TRP A C 1
ATOM 634 O O . TRP A 1 79 ? -14.572 5.456 -2.762 1.00 82.31 79 TRP A O 1
ATOM 644 N N . MET A 1 80 ? -13.154 3.762 -2.353 1.00 85.25 80 MET A N 1
ATOM 645 C CA . MET A 1 80 ? -13.630 2.920 -3.441 1.00 85.25 80 MET A CA 1
ATOM 646 C C . MET A 1 80 ? -13.696 1.463 -3.014 1.00 85.25 80 MET A C 1
ATOM 648 O O . MET A 1 80 ? -12.783 0.921 -2.391 1.00 85.25 80 MET A O 1
ATOM 652 N N . THR A 1 81 ? -14.760 0.798 -3.432 1.00 88.06 81 THR A N 1
ATOM 653 C CA . THR A 1 81 ? -14.872 -0.653 -3.413 1.00 88.06 81 THR A CA 1
ATOM 654 C C . THR A 1 81 ? -13.989 -1.279 -4.495 1.00 88.06 81 THR A C 1
ATOM 656 O O . THR A 1 81 ? -13.676 -0.677 -5.524 1.00 88.06 81 THR A O 1
ATOM 659 N N . ILE A 1 82 ? -13.654 -2.563 -4.326 1.00 86.31 82 ILE A N 1
ATOM 660 C CA . ILE A 1 82 ? -12.912 -3.332 -5.342 1.00 86.31 82 ILE A CA 1
ATOM 661 C C . ILE A 1 82 ? -13.659 -3.346 -6.688 1.00 86.31 82 ILE A C 1
ATOM 663 O O . ILE A 1 82 ? -13.028 -3.365 -7.746 1.00 86.31 82 ILE A O 1
ATOM 667 N N . LYS A 1 83 ? -15.000 -3.342 -6.665 1.00 87.62 83 LYS A N 1
ATOM 668 C CA . LYS A 1 83 ? -15.826 -3.308 -7.878 1.00 87.62 83 LYS A CA 1
ATOM 669 C C . LYS A 1 83 ? -15.645 -1.985 -8.624 1.00 87.62 83 LYS A C 1
ATOM 671 O O . LYS A 1 83 ? -15.393 -2.019 -9.825 1.00 87.62 83 LYS A O 1
ATOM 676 N N . GLU A 1 84 ? -15.701 -0.861 -7.913 1.00 89.44 84 GLU A N 1
ATOM 677 C CA . GLU A 1 84 ? -15.497 0.473 -8.493 1.00 89.44 84 GLU A CA 1
ATOM 678 C C . GLU A 1 84 ? -14.074 0.644 -9.032 1.00 89.44 84 GLU A C 1
ATOM 680 O O . GLU A 1 84 ? -13.882 1.180 -10.120 1.00 89.44 84 GLU A O 1
ATOM 685 N N . MET A 1 85 ? -13.062 0.123 -8.326 1.00 87.88 85 MET A N 1
ATOM 686 C CA . MET A 1 85 ? -11.678 0.157 -8.819 1.00 87.88 85 MET A CA 1
ATOM 687 C C . MET A 1 85 ? -11.549 -0.555 -10.169 1.00 87.88 85 MET A C 1
ATOM 689 O O . MET A 1 85 ? -10.864 -0.077 -11.069 1.00 87.88 85 MET A O 1
ATOM 693 N N . ARG A 1 86 ? -12.228 -1.696 -10.335 1.00 86.06 86 ARG A N 1
ATOM 694 C CA . ARG A 1 86 ? -12.224 -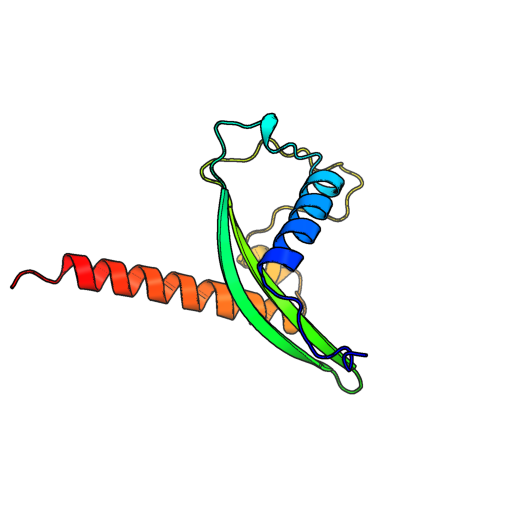2.434 -11.604 1.00 86.06 86 ARG A CA 1
ATOM 695 C C . ARG A 1 86 ? -12.964 -1.689 -12.708 1.00 86.06 86 ARG A C 1
ATOM 697 O O . ARG A 1 86 ? -12.459 -1.665 -13.824 1.00 86.06 86 ARG A O 1
ATOM 704 N N . SER A 1 87 ? -14.123 -1.095 -12.419 1.00 87.56 87 SER A N 1
ATOM 705 C CA . SER A 1 87 ? -14.904 -0.378 -13.435 1.00 87.56 87 SER A CA 1
ATOM 706 C C . SER A 1 87 ? -14.209 0.887 -13.933 1.00 87.56 87 SER A C 1
ATOM 708 O O . SER A 1 87 ? -14.370 1.245 -15.091 1.00 87.56 87 SER A O 1
ATOM 710 N N . LEU A 1 88 ? -13.426 1.549 -13.079 1.00 86.31 88 LEU A N 1
ATOM 711 C CA . LEU A 1 88 ? -12.720 2.786 -13.421 1.00 86.31 88 LEU A CA 1
ATOM 712 C C . LEU A 1 88 ? -11.383 2.572 -14.138 1.00 86.31 88 LEU A C 1
ATOM 714 O O . LEU A 1 88 ? -10.764 3.545 -14.550 1.00 86.31 88 LEU A O 1
ATOM 718 N N . GLY A 1 89 ? -10.940 1.322 -14.303 1.00 83.19 89 GLY A N 1
ATOM 719 C CA . GLY A 1 89 ? -9.705 1.015 -15.023 1.00 83.19 89 GLY A CA 1
ATOM 720 C C . GLY A 1 89 ? -8.446 1.383 -14.236 1.00 83.19 89 GLY A C 1
ATOM 721 O O . GLY A 1 89 ? -7.683 2.260 -14.628 1.00 83.19 89 GLY A O 1
ATOM 722 N N . ILE A 1 90 ? -8.199 0.696 -13.118 1.00 87.62 90 ILE A N 1
ATOM 723 C CA . ILE A 1 90 ? -6.927 0.821 -12.389 1.00 87.62 90 ILE A CA 1
ATOM 724 C C . ILE A 1 90 ? -5.743 0.242 -13.172 1.00 87.62 90 ILE A C 1
ATOM 726 O O . ILE A 1 90 ? -5.879 -0.693 -13.964 1.00 87.62 90 ILE A O 1
ATOM 730 N N . THR A 1 91 ? -4.546 0.754 -12.885 1.00 88.81 91 THR A N 1
ATOM 731 C CA . THR A 1 91 ? -3.315 0.286 -13.528 1.00 88.81 91 THR A CA 1
ATOM 732 C C . THR A 1 91 ? -3.024 -1.185 -13.213 1.00 88.81 91 THR A C 1
ATOM 734 O O . THR A 1 91 ? -3.388 -1.733 -12.166 1.00 88.81 91 THR A O 1
ATOM 737 N N . THR A 1 92 ? -2.302 -1.845 -14.116 1.00 88.25 92 THR A N 1
ATOM 738 C CA . THR A 1 92 ? -1.894 -3.252 -13.974 1.00 88.25 92 THR A CA 1
ATOM 739 C C . THR A 1 92 ? -1.008 -3.494 -12.746 1.00 88.25 92 THR A C 1
ATOM 741 O O . THR A 1 92 ? -1.044 -4.583 -12.169 1.00 88.25 92 THR A O 1
ATOM 744 N N . GLY A 1 93 ? -0.251 -2.485 -12.299 1.00 87.06 93 GLY A N 1
ATOM 745 C CA . GLY A 1 93 ? 0.457 -2.488 -11.016 1.00 87.06 93 GLY A CA 1
ATOM 746 C C . GLY A 1 93 ? -0.501 -2.597 -9.828 1.00 87.06 93 GLY A C 1
ATOM 747 O O . GLY A 1 93 ? -0.372 -3.516 -9.019 1.00 87.06 93 GLY A O 1
ATOM 748 N N . VAL A 1 94 ? -1.529 -1.748 -9.774 1.00 88.50 94 VAL A N 1
ATOM 749 C CA . VAL A 1 94 ? -2.541 -1.772 -8.703 1.00 88.50 94 VAL A CA 1
ATOM 750 C C . VAL A 1 94 ? -3.360 -3.068 -8.730 1.00 88.50 94 VAL A C 1
ATOM 752 O O . VAL A 1 94 ? -3.647 -3.642 -7.680 1.00 88.50 94 VAL A O 1
ATOM 755 N N . LEU A 1 95 ? -3.658 -3.623 -9.911 1.00 89.12 95 LEU A N 1
ATOM 756 C CA . LEU A 1 95 ? -4.299 -4.943 -10.017 1.00 89.12 95 LEU A CA 1
ATOM 757 C C . LEU A 1 95 ? -3.468 -6.055 -9.359 1.00 89.12 95 LEU A C 1
ATOM 759 O O . LEU A 1 95 ? -4.030 -6.951 -8.722 1.00 89.12 95 LEU A O 1
ATOM 763 N N . LYS A 1 96 ? -2.136 -6.016 -9.496 1.00 89.75 96 LYS A N 1
ATOM 764 C CA . LYS A 1 96 ? -1.235 -6.969 -8.827 1.00 89.75 96 LYS A CA 1
ATOM 765 C C . LYS A 1 96 ? -1.271 -6.789 -7.303 1.00 89.75 96 LYS A C 1
ATOM 767 O O . LYS A 1 96 ? -1.343 -7.792 -6.595 1.00 89.75 96 LYS A O 1
ATOM 772 N N . ILE A 1 97 ? -1.323 -5.549 -6.809 1.00 89.62 97 ILE A N 1
ATOM 773 C CA . ILE A 1 97 ? -1.480 -5.246 -5.374 1.00 89.62 97 ILE A CA 1
ATOM 774 C C . ILE A 1 97 ? -2.790 -5.840 -4.838 1.00 89.62 97 ILE A C 1
ATOM 776 O O . ILE A 1 97 ? -2.778 -6.584 -3.858 1.00 89.62 97 ILE A O 1
ATOM 780 N N . LEU A 1 98 ? -3.919 -5.617 -5.521 1.00 88.00 98 LEU A N 1
ATOM 781 C CA . LEU A 1 98 ? -5.215 -6.171 -5.105 1.00 88.00 98 LEU A CA 1
ATOM 782 C C . LEU A 1 98 ? -5.214 -7.706 -5.050 1.00 88.00 98 LEU A C 1
ATOM 784 O O . LEU A 1 98 ? -5.810 -8.298 -4.143 1.00 88.00 98 LEU A O 1
ATOM 788 N N . LYS A 1 99 ? -4.535 -8.370 -5.996 1.00 87.12 99 LYS A N 1
ATOM 789 C CA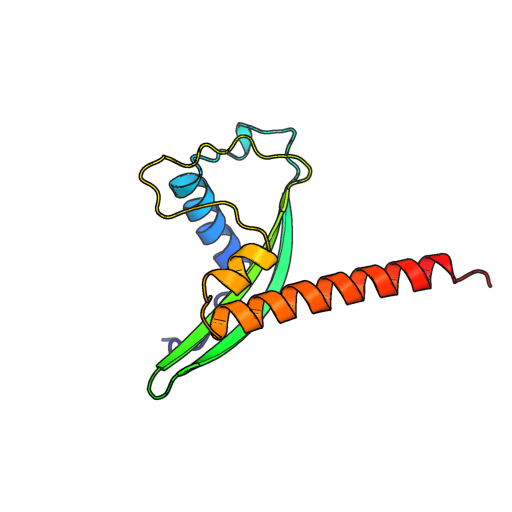 . LYS A 1 99 ? -4.351 -9.831 -5.972 1.00 87.12 99 LYS A CA 1
ATOM 790 C C . LYS A 1 99 ? -3.540 -10.275 -4.751 1.00 87.12 99 LYS A C 1
ATOM 792 O O . LYS A 1 99 ? -3.928 -11.252 -4.106 1.00 87.12 99 LYS A O 1
ATOM 797 N N . LEU A 1 100 ? -2.467 -9.560 -4.402 1.00 85.44 100 LEU A N 1
ATOM 798 C CA . LEU A 1 100 ? -1.659 -9.847 -3.212 1.00 85.44 100 LEU A CA 1
ATOM 799 C C . LEU A 1 100 ? -2.492 -9.735 -1.931 1.00 85.44 100 LEU A C 1
ATOM 801 O O . LEU A 1 100 ? -2.562 -10.711 -1.179 1.00 85.44 100 LEU A O 1
ATOM 805 N N . VAL A 1 101 ? -3.196 -8.613 -1.743 1.00 84.06 101 VAL A N 1
ATOM 806 C CA . VAL A 1 101 ? -4.094 -8.375 -0.597 1.00 84.06 101 VAL A CA 1
ATOM 807 C C . VAL A 1 101 ? -5.132 -9.499 -0.484 1.00 84.06 101 VAL A C 1
ATOM 809 O O . VAL A 1 101 ? -5.259 -10.141 0.561 1.00 84.06 101 VAL A O 1
ATOM 812 N N . SER A 1 102 ? -5.808 -9.823 -1.592 1.00 82.50 102 SER A N 1
ATOM 813 C CA . SER A 1 102 ? -6.842 -10.869 -1.637 1.00 82.50 102 SER A CA 1
ATOM 814 C C . SER A 1 102 ? -6.291 -12.259 -1.298 1.00 82.50 102 SER A C 1
ATOM 816 O O . SER A 1 102 ? -6.923 -13.034 -0.578 1.00 82.50 102 SER A O 1
ATOM 818 N N . SER A 1 103 ? -5.097 -12.593 -1.798 1.00 80.44 103 SER A N 1
ATOM 819 C CA . SER A 1 103 ? -4.465 -13.893 -1.550 1.00 80.44 103 SER A CA 1
ATOM 820 C C . SER A 1 103 ? -4.068 -14.073 -0.081 1.00 80.44 103 SER A C 1
ATOM 822 O O . SER A 1 103 ? -4.258 -15.149 0.489 1.00 80.44 103 SER A O 1
ATOM 824 N N . LYS A 1 104 ? -3.568 -13.011 0.560 1.00 74.50 104 LYS A N 1
ATOM 825 C CA . LYS A 1 104 ? -3.148 -13.016 1.966 1.00 74.50 104 LYS A CA 1
ATOM 826 C C . LYS A 1 104 ? -4.356 -13.031 2.906 1.00 74.50 104 LYS A C 1
ATOM 828 O O . LYS A 1 104 ? -4.340 -13.774 3.888 1.00 74.50 104 LYS A O 1
ATOM 833 N N . ALA A 1 105 ? -5.436 -12.329 2.556 1.00 67.25 105 ALA A N 1
ATOM 834 C CA . ALA A 1 105 ? -6.717 -12.425 3.257 1.00 67.25 105 ALA A CA 1
ATOM 835 C C . ALA A 1 105 ? -7.295 -13.853 3.204 1.00 67.25 105 ALA A C 1
ATOM 837 O O . ALA A 1 105 ? -7.690 -14.410 4.230 1.00 67.25 105 ALA A O 1
ATOM 838 N N . ARG A 1 106 ? -7.258 -14.504 2.030 1.00 62.16 106 ARG A N 1
ATOM 839 C CA . ARG A 1 106 ? -7.706 -15.899 1.873 1.00 62.16 106 ARG A CA 1
ATOM 840 C C . ARG A 1 106 ? -6.852 -16.879 2.681 1.00 62.16 106 ARG A C 1
ATOM 842 O O . ARG A 1 106 ? -7.403 -17.777 3.315 1.00 62.16 106 ARG A O 1
ATOM 849 N N . LYS A 1 107 ? -5.526 -16.694 2.710 1.00 60.91 107 LYS A N 1
ATOM 850 C CA . LYS A 1 107 ? -4.626 -17.502 3.552 1.00 60.91 107 LYS A CA 1
ATOM 851 C C . LYS A 1 107 ? -5.011 -17.395 5.031 1.00 60.91 107 LYS A C 1
ATOM 853 O O . LYS A 1 107 ? -5.153 -18.428 5.676 1.00 60.91 107 LYS A O 1
ATOM 858 N N . ARG A 1 108 ? -5.301 -16.190 5.541 1.00 57.50 108 ARG A N 1
ATOM 859 C CA . ARG A 1 108 ? -5.786 -15.994 6.922 1.00 57.50 108 ARG A CA 1
ATOM 860 C C . ARG A 1 108 ? -7.093 -16.743 7.200 1.00 57.50 108 ARG A C 1
ATOM 862 O O . ARG A 1 108 ? -7.166 -17.464 8.192 1.00 57.50 108 ARG A O 1
ATOM 869 N N . ALA A 1 109 ? -8.079 -16.655 6.307 1.00 55.34 109 ALA A N 1
ATOM 870 C CA . ALA A 1 109 ? -9.337 -17.395 6.446 1.00 55.34 109 ALA A CA 1
ATOM 871 C C . ALA A 1 109 ? -9.116 -18.921 6.466 1.00 55.34 109 ALA A C 1
ATOM 873 O O . ALA A 1 109 ? -9.697 -19.625 7.291 1.00 55.34 109 ALA A O 1
ATOM 874 N N . SER A 1 110 ? -8.219 -19.431 5.615 1.00 55.28 110 SER A N 1
ATOM 875 C CA . SER A 1 110 ? -7.890 -20.861 5.574 1.00 55.28 110 SER A CA 1
ATOM 876 C C . SER A 1 110 ? -7.159 -21.351 6.831 1.00 55.28 110 SER A C 1
ATOM 878 O O . SER A 1 110 ? -7.434 -22.452 7.305 1.00 55.28 110 SER A O 1
ATOM 880 N N . THR A 1 111 ? -6.287 -20.529 7.424 1.00 53.78 111 THR A N 1
ATOM 881 C CA . THR A 1 111 ? -5.591 -20.853 8.679 1.00 53.78 111 THR A CA 1
ATOM 882 C C . THR A 1 111 ? -6.554 -20.856 9.865 1.00 53.78 111 THR A C 1
ATOM 884 O O . THR A 1 111 ? -6.476 -21.742 10.712 1.00 53.78 111 THR A O 1
ATOM 887 N N . ILE A 1 112 ? -7.507 -19.918 9.904 1.00 56.34 112 ILE A N 1
ATOM 888 C CA . ILE A 1 112 ? -8.557 -19.874 10.934 1.00 56.34 112 ILE A CA 1
ATOM 889 C C . ILE A 1 112 ? -9.470 -21.103 10.832 1.00 56.34 112 ILE A C 1
ATOM 891 O O . ILE A 1 112 ? -9.771 -21.725 11.850 1.00 56.34 112 ILE A O 1
ATOM 895 N N . LEU A 1 113 ? -9.862 -21.506 9.615 1.00 50.34 113 LEU A N 1
ATOM 896 C CA . LEU A 1 113 ? -10.642 -22.731 9.414 1.00 50.34 113 LEU A CA 1
ATOM 897 C C . LEU A 1 113 ? -9.873 -23.996 9.818 1.00 50.34 113 LEU A C 1
ATOM 899 O O . LEU A 1 113 ? -10.479 -24.898 10.388 1.00 50.34 113 LEU A O 1
ATOM 903 N N . LYS A 1 114 ? -8.558 -24.068 9.570 1.00 50.16 114 LYS A N 1
ATOM 904 C CA . LYS A 1 114 ? -7.727 -25.191 10.038 1.00 50.16 114 LYS A CA 1
ATOM 905 C C . LYS A 1 114 ? -7.627 -25.235 11.564 1.00 50.16 114 LYS A C 1
ATOM 907 O O . LYS A 1 114 ? -7.765 -26.307 12.134 1.00 50.16 114 LYS A O 1
ATOM 912 N N . ARG A 1 115 ? -7.485 -24.083 12.232 1.00 51.25 115 ARG A N 1
ATOM 913 C CA . ARG A 1 115 ? -7.467 -24.000 13.705 1.00 51.25 115 ARG A CA 1
ATOM 914 C C . ARG A 1 115 ? -8.797 -24.411 14.344 1.00 51.25 115 ARG A C 1
ATOM 916 O O . ARG A 1 115 ? -8.781 -25.035 15.392 1.00 51.25 115 ARG A O 1
ATOM 923 N N . LYS A 1 116 ? -9.936 -24.108 13.708 1.00 48.97 116 LYS A N 1
ATOM 924 C CA . LYS A 1 116 ? -11.267 -24.554 14.170 1.00 48.97 116 LYS A CA 1
ATOM 925 C C . LYS A 1 116 ? -11.576 -26.025 13.866 1.00 48.97 116 LYS A C 1
ATOM 927 O O . LYS A 1 116 ? -12.476 -26.578 14.483 1.00 48.97 116 LYS A O 1
ATOM 932 N N . ARG A 1 117 ? -10.872 -26.643 12.912 1.00 49.78 117 ARG A N 1
ATOM 933 C CA . ARG A 1 117 ? -11.038 -28.059 12.537 1.00 49.78 117 ARG A CA 1
ATOM 934 C C . ARG A 1 117 ? -10.018 -28.997 13.187 1.00 49.78 117 ARG A C 1
ATOM 936 O O . ARG A 1 117 ? -10.110 -30.196 12.971 1.00 49.78 117 ARG A O 1
ATOM 943 N N . GLY A 1 118 ? -9.090 -28.475 13.988 1.00 43.97 118 GLY A N 1
ATOM 944 C CA . GLY A 1 118 ? -8.256 -29.272 14.885 1.00 43.97 118 GLY A CA 1
ATOM 945 C C . GLY A 1 118 ? -9.026 -29.656 16.146 1.00 43.97 118 GLY A C 1
ATOM 946 O O . GLY A 1 118 ? -8.756 -29.115 17.214 1.00 43.97 118 GLY A O 1
ATOM 947 N N . ILE A 1 119 ? -10.015 -30.538 15.994 1.00 48.41 119 ILE A N 1
ATOM 948 C CA . ILE A 1 119 ? -10.453 -31.440 17.060 1.00 48.41 119 ILE A CA 1
ATOM 949 C C . ILE A 1 119 ? -9.715 -32.751 16.784 1.00 48.41 119 ILE A C 1
ATOM 951 O O . ILE A 1 119 ? -10.000 -33.382 15.770 1.00 48.41 119 ILE A O 1
ATOM 955 N N . HIS A 1 120 ? -8.796 -33.070 17.702 1.00 41.50 120 HIS A N 1
ATOM 956 C CA . HIS A 1 120 ? -7.929 -34.251 17.808 1.00 41.50 120 HIS A CA 1
ATOM 957 C C . HIS A 1 120 ? -6.928 -34.517 16.676 1.00 41.50 120 HIS A C 1
ATOM 959 O O . HIS A 1 120 ? -7.329 -34.841 15.540 1.00 41.50 120 HIS A O 1
#